Protein AF-A0ABD6F2L7-F1 (afdb_monomer)

Nearest PDB structures (foldseek):
  8kh4-assembly1_A  TM=8.350E-01  e=2.324E-05  Homo sapiens
  8w8q-assembly1_C  TM=8.346E-01  e=2.243E-04  Escherichia coli
  7wu9-assembly1_R  TM=7.811E-01  e=3.408E-03  Homo sapiens
  7cx3-assembly1_R  TM=8.368E-01  e=7.276E-02  Homo sapiens
  7cx2-assembly1_R  TM=7.911E-01  e=8.625E-02  Homo sapiens

Structure (mmCIF, N/CA/C/O backbone):
data_AF-A0ABD6F2L7-F1
#
_entry.id   AF-A0ABD6F2L7-F1
#
loop_
_atom_site.group_PDB
_atom_site.id
_atom_site.type_symbol
_atom_site.label_atom_id
_atom_site.label_alt_id
_atom_site.label_comp_id
_atom_site.label_asym_id
_atom_site.label_entity_id
_atom_site.label_seq_id
_atom_site.pdbx_PDB_ins_code
_atom_site.Cartn_x
_atom_site.Cartn_y
_atom_site.Cartn_z
_atom_site.occupancy
_atom_site.B_iso_or_equiv
_atom_site.auth_seq_id
_atom_site.auth_comp_id
_atom_site.auth_asym_id
_atom_site.auth_atom_id
_atom_site.pdbx_PDB_model_num
ATOM 1 N N . MET A 1 1 ? 14.019 -3.294 -0.621 1.00 70.56 1 MET A N 1
ATOM 2 C CA . MET A 1 1 ? 14.289 -1.865 -0.352 1.00 70.56 1 MET A CA 1
ATOM 3 C C . MET A 1 1 ? 15.744 -1.620 0.020 1.00 70.56 1 MET A C 1
ATOM 5 O O . MET A 1 1 ? 16.487 -1.218 -0.856 1.00 70.56 1 MET A O 1
ATOM 9 N N . THR A 1 2 ? 16.200 -1.952 1.231 1.00 73.81 2 THR A N 1
ATOM 10 C CA . THR A 1 2 ? 17.568 -1.638 1.710 1.00 73.81 2 THR A CA 1
ATOM 11 C C . THR A 1 2 ? 18.699 -2.168 0.824 1.00 73.81 2 THR A C 1
ATOM 13 O O . THR A 1 2 ? 19.627 -1.428 0.522 1.00 73.81 2 THR A O 1
ATOM 16 N N . ILE A 1 3 ? 18.601 -3.413 0.351 1.00 77.44 3 ILE A N 1
ATOM 17 C CA . ILE A 1 3 ? 19.606 -4.026 -0.538 1.00 77.44 3 ILE A CA 1
ATOM 18 C C . ILE A 1 3 ? 19.688 -3.291 -1.885 1.00 77.44 3 ILE A C 1
ATOM 20 O O . ILE A 1 3 ? 20.777 -3.073 -2.399 1.00 77.44 3 ILE A O 1
ATOM 24 N N . ILE A 1 4 ? 18.551 -2.860 -2.435 1.00 73.06 4 ILE A N 1
ATOM 25 C CA . ILE A 1 4 ? 18.481 -2.137 -3.717 1.00 73.06 4 ILE A CA 1
ATOM 26 C C . ILE A 1 4 ? 18.985 -0.704 -3.531 1.00 73.06 4 ILE A C 1
ATOM 28 O O . ILE A 1 4 ? 19.741 -0.195 -4.352 1.00 73.06 4 ILE A O 1
ATOM 32 N N . SER A 1 5 ? 18.637 -0.069 -2.411 1.00 72.56 5 SER A N 1
ATOM 33 C CA . SER A 1 5 ? 19.138 1.259 -2.071 1.00 72.56 5 SER A CA 1
ATOM 34 C C . SER A 1 5 ? 20.659 1.262 -1.893 1.00 72.56 5 SER A C 1
ATOM 36 O O . SER A 1 5 ? 21.326 2.128 -2.443 1.00 72.56 5 SER A O 1
ATOM 38 N N . LEU A 1 6 ? 21.222 0.273 -1.191 1.00 74.88 6 LEU A N 1
ATOM 39 C CA . LEU A 1 6 ? 22.669 0.155 -0.966 1.00 74.88 6 LEU A CA 1
ATOM 40 C C . LEU A 1 6 ? 23.439 -0.356 -2.190 1.00 74.88 6 LEU A C 1
ATOM 42 O O . LEU A 1 6 ? 24.591 0.017 -2.376 1.00 74.88 6 LEU A O 1
ATOM 46 N N . GLY A 1 7 ? 22.828 -1.218 -3.004 1.00 69.19 7 GLY A N 1
ATOM 47 C CA . GLY A 1 7 ? 23.472 -1.839 -4.162 1.00 69.19 7 GLY A CA 1
ATOM 48 C C . GLY A 1 7 ? 23.312 -1.063 -5.469 1.00 69.19 7 GLY A C 1
ATOM 49 O O . GLY A 1 7 ? 24.118 -1.248 -6.377 1.00 69.19 7 GLY A O 1
ATOM 50 N N . HIS A 1 8 ? 22.295 -0.203 -5.579 1.00 70.75 8 HIS A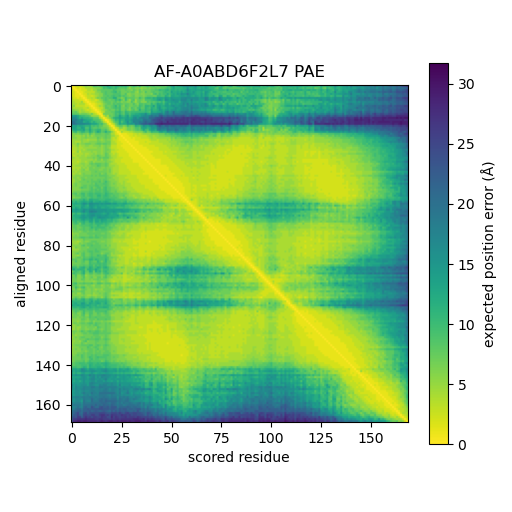 N 1
ATOM 51 C CA . HIS A 1 8 ? 22.002 0.525 -6.810 1.00 70.75 8 HIS A CA 1
ATOM 52 C C . HIS A 1 8 ? 21.916 2.038 -6.615 1.00 70.75 8 HIS A C 1
ATOM 54 O O . HIS A 1 8 ? 22.699 2.741 -7.243 1.00 70.75 8 HIS A O 1
ATOM 60 N N . LEU A 1 9 ? 21.060 2.550 -5.719 1.00 71.75 9 LEU A N 1
ATOM 61 C CA . LEU A 1 9 ? 20.928 4.007 -5.540 1.00 71.75 9 LEU A CA 1
ATOM 62 C C . LEU A 1 9 ? 22.210 4.640 -4.981 1.00 71.75 9 LEU A C 1
ATOM 64 O O . LEU A 1 9 ? 22.719 5.590 -5.559 1.00 71.75 9 LEU A O 1
ATOM 68 N N . VAL A 1 10 ? 22.763 4.116 -3.884 1.00 73.44 10 VAL A N 1
ATOM 69 C CA . VAL A 1 10 ? 23.949 4.706 -3.240 1.00 73.44 10 VAL A CA 1
ATOM 70 C C . VAL A 1 10 ? 25.164 4.706 -4.185 1.00 73.44 10 VAL A C 1
ATOM 72 O O . VAL A 1 10 ? 25.763 5.768 -4.364 1.00 73.44 10 VAL A O 1
ATOM 75 N N . PRO A 1 11 ? 25.502 3.601 -4.880 1.00 72.12 11 PRO A N 1
ATOM 76 C CA . PRO A 1 11 ? 26.584 3.605 -5.862 1.00 72.12 11 PRO A CA 1
ATOM 77 C C . PRO A 1 11 ? 26.294 4.492 -7.078 1.00 72.12 11 PRO A C 1
ATOM 79 O O . PRO A 1 11 ? 27.208 5.157 -7.559 1.00 72.12 11 PRO A O 1
ATOM 82 N N . ALA A 1 12 ? 25.038 4.559 -7.538 1.00 68.12 12 ALA A N 1
ATOM 83 C CA . ALA A 1 12 ? 24.620 5.463 -8.611 1.00 68.12 12 ALA A CA 1
ATOM 84 C C . ALA A 1 12 ? 24.838 6.937 -8.248 1.00 68.12 12 ALA A C 1
ATOM 86 O O . ALA A 1 12 ? 25.295 7.714 -9.080 1.00 68.12 12 ALA A O 1
ATOM 87 N N . THR A 1 13 ? 24.556 7.307 -6.996 1.00 70.50 13 THR A N 1
ATOM 88 C CA . THR A 1 13 ? 24.781 8.668 -6.487 1.00 70.50 13 THR A CA 1
ATOM 89 C C . THR A 1 13 ? 26.248 8.963 -6.171 1.00 70.50 13 THR A C 1
ATOM 91 O O . THR A 1 13 ? 26.678 10.105 -6.271 1.00 70.50 13 THR A O 1
ATOM 94 N N . ALA A 1 14 ? 27.047 7.959 -5.804 1.00 69.62 14 ALA A N 1
ATOM 95 C CA . ALA A 1 14 ? 28.460 8.152 -5.478 1.00 69.62 14 ALA A CA 1
ATOM 96 C C . ALA A 1 14 ? 29.362 8.177 -6.726 1.00 69.62 14 ALA A C 1
ATOM 98 O O . ALA A 1 14 ? 30.371 8.880 -6.744 1.00 69.62 14 ALA A O 1
ATOM 99 N N . PHE A 1 15 ? 28.999 7.444 -7.784 1.00 69.00 15 PHE A N 1
ATOM 100 C CA . PHE A 1 15 ? 29.836 7.227 -8.968 1.00 69.00 15 PHE A CA 1
ATOM 101 C C . PHE A 1 15 ? 29.090 7.539 -10.278 1.00 69.00 15 PHE A C 1
ATOM 103 O O . PHE A 1 15 ? 28.949 6.678 -11.150 1.00 69.00 15 PHE A O 1
ATOM 110 N N . HIS A 1 16 ? 28.661 8.799 -10.427 1.00 65.94 16 HIS A N 1
ATOM 111 C CA . HIS A 1 16 ? 27.914 9.327 -11.582 1.00 65.94 16 HIS A CA 1
ATOM 112 C C . HIS A 1 16 ? 28.485 8.905 -12.949 1.00 65.94 16 HIS A C 1
ATOM 114 O O . HIS A 1 16 ? 27.739 8.495 -13.830 1.00 65.94 16 HIS A O 1
ATOM 120 N N . GLY A 1 17 ? 29.811 8.968 -13.125 1.00 58.97 17 GLY A N 1
ATOM 121 C CA . GLY A 1 17 ? 30.465 8.729 -14.419 1.00 58.97 17 GLY A CA 1
ATOM 122 C C . GLY A 1 17 ? 30.720 7.263 -14.789 1.00 58.97 17 GLY A C 1
ATOM 123 O O . GLY A 1 17 ? 31.071 6.994 -15.932 1.00 58.97 17 GLY A O 1
ATOM 124 N N . ALA A 1 18 ? 30.571 6.313 -13.857 1.00 55.50 18 ALA A N 1
ATOM 125 C CA . ALA A 1 18 ? 30.912 4.902 -14.089 1.00 55.50 18 ALA A CA 1
ATOM 126 C C . ALA A 1 18 ? 29.695 3.958 -14.097 1.00 55.50 18 ALA A C 1
ATOM 128 O O . ALA A 1 18 ? 29.822 2.802 -14.503 1.00 55.50 18 ALA A O 1
ATOM 129 N N . PHE A 1 19 ? 28.518 4.420 -13.644 1.00 53.38 19 PHE A N 1
ATOM 130 C CA . PHE A 1 19 ? 27.411 3.520 -13.306 1.00 53.38 19 PHE A CA 1
ATOM 131 C C . PHE A 1 19 ? 26.042 3.800 -13.935 1.00 53.38 19 PHE A C 1
ATOM 133 O O . PHE A 1 19 ? 25.170 2.960 -13.728 1.00 53.38 19 PHE A O 1
ATOM 140 N N . LEU A 1 20 ? 25.802 4.833 -14.747 1.00 59.00 20 LEU A N 1
ATOM 141 C CA . LEU A 1 20 ? 24.505 4.945 -15.439 1.00 59.00 20 LEU A CA 1
ATOM 142 C C . LEU A 1 20 ? 24.589 5.648 -16.797 1.00 59.00 20 LEU A C 1
ATOM 144 O O . LEU A 1 20 ? 24.587 6.869 -16.883 1.00 59.00 20 LEU A O 1
ATOM 148 N N . GLU A 1 21 ? 24.531 4.863 -17.873 1.00 64.75 21 GLU A N 1
ATOM 149 C CA . GLU A 1 21 ? 23.782 5.313 -19.047 1.00 64.75 21 GLU A CA 1
ATOM 150 C C . GLU A 1 21 ? 22.302 5.368 -18.654 1.00 64.75 21 GLU A C 1
ATOM 152 O O . GLU A 1 21 ? 21.772 4.405 -18.091 1.00 64.75 21 GLU A O 1
ATOM 157 N N . PHE A 1 22 ? 21.649 6.496 -18.938 1.00 66.88 22 PHE A N 1
ATOM 158 C CA . PHE A 1 22 ? 20.270 6.774 -18.530 1.00 66.88 22 PHE A CA 1
ATOM 159 C C . PHE A 1 22 ? 19.312 5.632 -18.917 1.00 66.88 22 PHE A C 1
ATOM 161 O O . PHE A 1 22 ? 18.587 5.127 -18.068 1.00 66.88 22 PHE A O 1
ATOM 168 N N . HIS A 1 23 ? 19.427 5.122 -20.148 1.00 67.81 23 HIS A N 1
ATOM 169 C CA . HIS A 1 23 ? 18.637 4.016 -20.714 1.00 67.81 23 HIS A CA 1
ATOM 170 C C . HIS A 1 23 ? 19.204 2.602 -20.474 1.00 67.81 23 HIS A C 1
ATOM 172 O O . HIS A 1 23 ? 18.880 1.654 -21.193 1.00 67.81 23 HIS A O 1
ATOM 178 N N . SER A 1 24 ? 20.072 2.408 -19.482 1.00 79.31 24 SER A N 1
ATOM 179 C CA . SER A 1 24 ? 20.623 1.077 -19.221 1.00 79.31 24 SER A CA 1
ATOM 180 C C . SER A 1 24 ? 19.546 0.096 -18.735 1.00 79.31 24 SER A C 1
ATOM 182 O O . SER A 1 24 ? 18.794 0.390 -17.804 1.00 79.31 24 SER A O 1
ATOM 184 N N . ILE A 1 25 ? 19.552 -1.132 -19.271 1.00 78.44 25 ILE A N 1
ATOM 185 C CA . ILE A 1 25 ? 18.694 -2.251 -18.826 1.00 78.44 25 ILE A CA 1
ATOM 186 C C . ILE A 1 25 ? 18.822 -2.491 -17.312 1.00 78.44 25 ILE A C 1
ATOM 188 O O . ILE A 1 25 ? 17.854 -2.861 -16.649 1.00 78.44 25 ILE A O 1
ATOM 192 N N . ARG A 1 26 ? 20.006 -2.235 -16.735 1.00 79.00 26 ARG A N 1
ATOM 193 C CA . ARG A 1 26 ? 20.227 -2.332 -15.287 1.00 79.00 26 ARG A CA 1
ATOM 194 C C . ARG A 1 26 ? 19.391 -1.315 -14.507 1.00 79.00 26 ARG A C 1
ATOM 196 O O . ARG A 1 26 ? 18.849 -1.691 -13.473 1.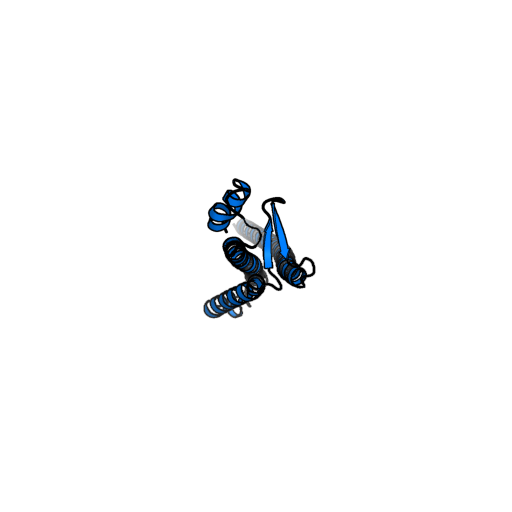00 79.00 26 ARG A O 1
ATOM 203 N N . ASN A 1 27 ? 19.308 -0.069 -14.983 1.00 80.56 27 ASN A N 1
ATOM 204 C CA . ASN A 1 27 ? 18.517 0.991 -14.348 1.00 80.56 27 ASN A CA 1
ATOM 205 C C . ASN A 1 27 ? 17.038 0.591 -14.344 1.00 80.56 27 ASN A C 1
ATOM 207 O O . ASN A 1 27 ? 16.424 0.509 -13.286 1.00 80.56 27 ASN A O 1
ATOM 211 N N . ILE A 1 28 ? 16.533 0.192 -15.516 1.00 82.81 28 ILE A N 1
ATOM 212 C CA . ILE A 1 28 ? 15.148 -0.256 -15.725 1.00 82.81 28 ILE A CA 1
ATOM 213 C C . ILE A 1 28 ? 14.796 -1.446 -14.822 1.00 82.81 28 ILE A C 1
ATOM 215 O O . ILE A 1 28 ? 13.751 -1.461 -14.177 1.00 82.81 28 ILE A O 1
ATOM 219 N N . PHE A 1 29 ? 15.662 -2.457 -14.734 1.00 85.00 29 PHE A N 1
ATOM 220 C CA . PHE A 1 29 ? 15.373 -3.626 -13.905 1.00 85.00 29 PHE A CA 1
ATOM 221 C C . PHE A 1 29 ? 15.434 -3.307 -12.406 1.00 85.00 29 PHE A C 1
ATOM 223 O O . PHE A 1 29 ? 14.574 -3.738 -11.640 1.00 85.00 29 PHE A O 1
ATOM 230 N N . MET A 1 30 ? 16.439 -2.549 -11.964 1.00 83.56 30 MET A N 1
ATOM 231 C CA . MET A 1 30 ? 16.596 -2.222 -10.545 1.00 83.56 30 MET A CA 1
ATOM 232 C C . MET A 1 30 ? 15.482 -1.308 -10.034 1.00 83.56 30 MET A C 1
ATOM 234 O O . MET A 1 30 ? 14.994 -1.526 -8.923 1.00 83.56 30 MET A O 1
ATOM 238 N N . ILE A 1 31 ? 15.059 -0.325 -10.835 1.00 85.81 31 ILE A N 1
ATOM 239 C CA . ILE A 1 31 ? 13.942 0.554 -10.481 1.00 85.81 31 ILE A CA 1
ATOM 240 C C . ILE A 1 31 ? 12.604 -0.190 -10.533 1.00 85.81 31 ILE A C 1
ATOM 242 O O . ILE A 1 31 ? 11.811 -0.042 -9.614 1.00 85.81 31 ILE A O 1
ATOM 246 N N . PHE A 1 32 ? 12.401 -1.112 -11.480 1.00 87.44 32 PHE A N 1
ATOM 247 C CA . PHE A 1 32 ? 11.230 -1.996 -11.482 1.00 87.44 32 PHE A CA 1
ATOM 248 C C . PHE A 1 32 ? 11.125 -2.824 -10.192 1.00 87.44 32 PHE A C 1
ATOM 250 O O . PHE A 1 32 ? 10.068 -2.891 -9.563 1.00 87.44 32 PHE A O 1
ATOM 257 N N . VAL A 1 33 ? 12.228 -3.443 -9.752 1.00 87.88 33 VAL A N 1
ATOM 258 C CA . VAL A 1 33 ? 12.233 -4.209 -8.495 1.00 87.88 33 VAL A CA 1
ATOM 259 C C . VAL A 1 33 ? 11.995 -3.277 -7.302 1.00 87.88 33 VAL A C 1
ATOM 261 O O . VAL A 1 33 ? 11.312 -3.663 -6.350 1.00 87.88 33 VAL A O 1
ATOM 264 N N . TYR A 1 34 ? 12.528 -2.053 -7.338 1.00 87.31 34 TYR A N 1
ATOM 265 C CA . TYR A 1 34 ? 12.229 -1.042 -6.330 1.00 87.31 34 TYR A CA 1
ATOM 266 C C . TYR A 1 34 ? 10.720 -0.733 -6.288 1.00 87.31 34 TYR A C 1
ATOM 268 O O . TYR A 1 34 ? 10.095 -0.900 -5.241 1.00 87.31 34 TYR A O 1
ATOM 276 N N . ASP A 1 35 ? 10.107 -0.399 -7.418 1.00 88.00 35 ASP A N 1
ATOM 277 C CA . ASP A 1 35 ? 8.679 -0.083 -7.517 1.00 88.00 35 ASP A CA 1
ATOM 278 C C . ASP A 1 35 ? 7.792 -1.243 -7.060 1.00 88.00 35 ASP A C 1
ATOM 280 O O . ASP A 1 35 ? 6.839 -1.044 -6.305 1.00 88.00 35 ASP A O 1
ATOM 284 N N . LEU A 1 36 ? 8.134 -2.479 -7.435 1.00 90.44 36 LEU A N 1
ATOM 285 C CA . LEU A 1 36 ? 7.419 -3.677 -6.996 1.00 90.44 36 LEU A CA 1
ATOM 286 C C . LEU A 1 36 ? 7.339 -3.756 -5.466 1.00 90.44 36 LEU A C 1
ATOM 288 O O . LEU A 1 36 ? 6.269 -3.968 -4.886 1.00 90.44 36 LEU A O 1
ATOM 292 N N . PHE A 1 37 ? 8.473 -3.577 -4.792 1.00 90.75 37 PHE A N 1
ATOM 293 C CA . PHE A 1 37 ? 8.521 -3.579 -3.333 1.00 90.75 37 PHE A CA 1
ATOM 294 C C . PHE A 1 37 ? 7.857 -2.333 -2.727 1.00 90.75 37 PHE A C 1
ATOM 296 O O . PHE A 1 37 ? 7.301 -2.427 -1.634 1.00 90.75 37 PHE A O 1
ATOM 303 N N . TRP A 1 38 ? 7.898 -1.186 -3.409 1.00 89.88 38 TRP A N 1
ATOM 304 C CA . TRP A 1 38 ? 7.258 0.045 -2.951 1.00 89.88 38 TRP A CA 1
ATOM 305 C C . TRP A 1 38 ? 5.733 -0.088 -2.948 1.00 89.88 38 TRP A C 1
ATOM 307 O O . TRP A 1 38 ? 5.106 0.033 -1.893 1.00 89.88 38 TRP A O 1
ATOM 317 N N . TYR A 1 39 ? 5.130 -0.435 -4.088 1.00 90.94 39 TYR A N 1
ATOM 318 C CA . TYR A 1 39 ? 3.677 -0.585 -4.197 1.00 90.94 39 TYR A CA 1
ATOM 319 C C . TYR A 1 39 ? 3.142 -1.684 -3.288 1.00 90.94 39 TYR A C 1
ATOM 321 O O . TYR A 1 39 ? 2.133 -1.487 -2.610 1.00 90.94 39 TYR A O 1
ATOM 329 N N . THR A 1 40 ? 3.824 -2.832 -3.219 1.00 91.62 40 THR A N 1
ATOM 330 C CA . THR A 1 40 ? 3.411 -3.908 -2.305 1.00 91.62 40 THR A CA 1
ATOM 331 C C . THR A 1 40 ? 3.473 -3.466 -0.842 1.00 91.62 40 THR A C 1
ATOM 333 O O . THR A 1 40 ? 2.549 -3.771 -0.087 1.00 91.62 40 THR A O 1
ATOM 336 N N . ALA A 1 41 ? 4.486 -2.691 -0.440 1.00 91.88 41 ALA A N 1
ATOM 337 C CA . ALA A 1 41 ? 4.586 -2.155 0.916 1.00 91.88 41 ALA A CA 1
ATOM 338 C C . ALA A 1 41 ? 3.471 -1.144 1.232 1.00 91.88 41 ALA A C 1
ATOM 340 O O . ALA A 1 41 ? 2.825 -1.253 2.275 1.00 91.88 41 ALA A O 1
ATOM 341 N N . VAL A 1 42 ? 3.201 -0.194 0.332 1.00 92.38 42 VAL A N 1
ATOM 342 C CA . VAL A 1 42 ? 2.143 0.819 0.503 1.00 92.38 42 VAL A CA 1
ATOM 343 C C . VAL A 1 42 ? 0.771 0.157 0.670 1.00 92.38 42 VAL A C 1
ATOM 345 O O . VAL A 1 42 ? 0.024 0.462 1.603 1.00 92.38 42 VAL A O 1
ATOM 348 N N . LEU A 1 43 ? 0.473 -0.822 -0.180 1.00 92.00 43 LEU A N 1
ATOM 349 C CA . LEU A 1 43 ? -0.760 -1.597 -0.120 1.00 92.00 43 LEU A CA 1
ATOM 350 C C . LEU A 1 43 ? -0.866 -2.439 1.167 1.00 92.00 43 LEU A C 1
ATOM 352 O O . LEU A 1 43 ? -1.937 -2.522 1.777 1.00 92.00 43 LEU A O 1
ATOM 356 N N . GLN A 1 44 ? 0.242 -3.027 1.629 1.00 93.31 44 GLN A N 1
ATOM 357 C CA . GLN A 1 44 ? 0.291 -3.754 2.902 1.00 93.31 44 GLN A CA 1
ATOM 358 C C . GLN A 1 44 ? 0.054 -2.851 4.114 1.00 93.31 44 GLN A C 1
ATOM 360 O O . GLN A 1 44 ? -0.629 -3.272 5.051 1.00 93.31 44 GLN A O 1
ATOM 365 N N . LEU A 1 45 ? 0.572 -1.619 4.110 1.00 93.31 45 LEU A N 1
ATOM 366 C CA . LEU A 1 45 ? 0.305 -0.642 5.170 1.00 93.31 45 LEU A CA 1
ATOM 367 C C . LEU A 1 45 ? -1.189 -0.307 5.246 1.00 93.31 45 LEU A C 1
ATOM 369 O O . LEU A 1 45 ? -1.767 -0.319 6.337 1.00 93.31 45 LEU A O 1
ATOM 373 N N . GLY A 1 46 ? -1.832 -0.106 4.092 1.00 92.38 46 GLY A N 1
ATOM 374 C CA . GLY A 1 46 ? -3.282 0.065 4.003 1.00 92.38 46 GLY A CA 1
ATOM 375 C C . GLY A 1 46 ? -4.046 -1.133 4.577 1.00 92.38 46 GLY A C 1
ATOM 376 O O . GLY A 1 46 ? -4.923 -0.962 5.428 1.00 92.38 46 GLY A O 1
ATOM 377 N N . LEU A 1 47 ? -3.668 -2.360 4.195 1.00 92.69 47 LEU A N 1
ATOM 378 C CA . LEU A 1 47 ? -4.280 -3.575 4.741 1.00 92.69 47 LEU A CA 1
ATOM 379 C C . LEU A 1 47 ? -4.085 -3.682 6.260 1.00 92.69 47 LEU A C 1
ATOM 381 O O . LEU A 1 47 ? -5.024 -4.032 6.974 1.00 92.69 47 LEU A O 1
ATOM 385 N N . MET A 1 48 ? -2.886 -3.389 6.768 1.00 93.69 48 MET A N 1
ATOM 386 C CA . MET A 1 48 ? -2.590 -3.444 8.199 1.00 93.69 48 MET A CA 1
ATOM 387 C C . MET A 1 48 ? -3.483 -2.473 8.981 1.00 93.69 48 MET A C 1
ATOM 389 O O . MET A 1 48 ? -4.012 -2.839 10.036 1.00 93.69 48 MET A O 1
ATOM 393 N N . ALA A 1 49 ? -3.693 -1.269 8.448 1.00 93.81 49 ALA A N 1
ATOM 394 C CA . ALA A 1 49 ? -4.575 -0.275 9.043 1.00 93.81 49 ALA A CA 1
ATOM 395 C C . ALA A 1 49 ? -6.043 -0.745 9.044 1.00 93.81 49 ALA A C 1
ATOM 397 O O . ALA A 1 49 ? -6.707 -0.692 10.082 1.00 93.81 49 ALA A O 1
ATOM 398 N N . CYS A 1 50 ? -6.525 -1.321 7.937 1.00 91.50 50 CYS A N 1
ATOM 399 C CA . CYS A 1 50 ? -7.856 -1.935 7.852 1.00 91.50 50 CYS A CA 1
ATOM 400 C C . CYS A 1 50 ? -8.030 -3.104 8.831 1.00 91.50 50 CYS A C 1
ATOM 402 O O . CYS A 1 50 ? -9.041 -3.193 9.528 1.00 91.50 50 CYS A O 1
ATOM 404 N N . ASN A 1 51 ? -7.035 -3.983 8.932 1.00 93.25 51 ASN A N 1
ATOM 405 C CA . ASN A 1 51 ? -7.046 -5.107 9.862 1.00 93.25 51 ASN A CA 1
ATOM 406 C C . ASN A 1 51 ? -7.187 -4.618 11.313 1.00 93.25 51 ASN A C 1
ATOM 408 O O . ASN A 1 51 ? -8.029 -5.106 12.072 1.00 93.25 51 ASN A O 1
ATOM 412 N N . ARG A 1 52 ? -6.415 -3.587 11.688 1.00 92.94 52 ARG A N 1
ATOM 413 C CA . ARG A 1 52 ? -6.520 -2.951 13.008 1.00 92.94 52 ARG A CA 1
ATOM 414 C C . ARG A 1 52 ? -7.883 -2.298 13.221 1.00 92.94 52 ARG A C 1
ATOM 416 O O . ARG A 1 52 ? -8.476 -2.511 14.279 1.00 92.94 52 ARG A O 1
ATOM 423 N N . LEU A 1 53 ? -8.409 -1.592 12.224 1.00 94.12 53 LEU A N 1
ATOM 424 C CA . LEU A 1 53 ? -9.724 -0.956 12.284 1.00 94.12 53 LEU A CA 1
ATOM 425 C C . LEU A 1 53 ? -10.828 -1.973 12.582 1.00 94.12 53 LEU A C 1
ATOM 427 O O . LEU A 1 53 ? -11.561 -1.811 13.557 1.00 94.12 53 LEU A O 1
ATOM 431 N N . VAL A 1 54 ? -10.916 -3.044 11.791 1.00 92.38 54 VAL A N 1
ATOM 432 C CA . VAL A 1 54 ? -11.948 -4.077 11.967 1.00 92.38 54 VAL A CA 1
ATOM 433 C C . VAL A 1 54 ? -11.785 -4.774 13.318 1.00 92.38 54 VAL A C 1
ATOM 435 O O . VAL A 1 54 ? -12.778 -4.985 14.009 1.00 92.38 54 VAL A O 1
ATOM 438 N N . SER A 1 55 ? -10.548 -5.067 13.740 1.00 91.69 55 SER A N 1
ATOM 439 C CA . SER A 1 55 ? -10.296 -5.743 15.020 1.00 91.69 55 SER A CA 1
ATOM 440 C C . SER A 1 55 ? -10.739 -4.931 16.245 1.00 91.69 55 SER A C 1
ATOM 442 O O . SER A 1 55 ? -11.253 -5.505 17.202 1.00 91.69 55 SER A O 1
ATOM 444 N N . ILE A 1 56 ? -10.561 -3.604 16.218 1.00 91.44 56 ILE A N 1
ATOM 445 C CA . ILE A 1 56 ? -10.850 -2.722 17.358 1.00 91.44 56 ILE A CA 1
ATOM 446 C C . ILE A 1 56 ? -12.308 -2.259 17.342 1.00 91.44 56 ILE A C 1
ATOM 448 O O . ILE A 1 56 ? -12.957 -2.224 18.385 1.00 91.44 56 ILE A O 1
ATOM 452 N N . VAL A 1 57 ? -12.828 -1.886 16.171 1.00 91.19 57 VAL A N 1
ATOM 453 C CA . VAL A 1 57 ? -14.163 -1.283 16.048 1.00 91.19 57 VAL A CA 1
ATOM 454 C C . VAL A 1 57 ? -15.255 -2.348 15.937 1.00 91.19 57 VAL A C 1
ATOM 456 O O . VAL A 1 57 ? -16.330 -2.176 16.507 1.00 91.19 57 VAL A O 1
ATOM 459 N N . TYR A 1 58 ? -14.982 -3.463 15.250 1.00 89.00 58 TYR A N 1
ATOM 460 C CA . TYR A 1 58 ? -15.968 -4.508 14.950 1.00 89.00 58 TYR A CA 1
ATOM 461 C C . TYR A 1 58 ? -15.452 -5.918 15.296 1.00 89.00 58 TYR A C 1
ATOM 463 O O . TYR A 1 58 ? -15.388 -6.794 14.425 1.00 89.00 58 TYR A O 1
ATOM 471 N N . PRO A 1 59 ? -15.141 -6.200 16.577 1.00 86.56 59 PRO A N 1
ATOM 472 C CA . PRO A 1 59 ? -14.549 -7.476 16.993 1.00 86.56 59 PRO A CA 1
ATOM 473 C C . PRO A 1 59 ? -15.421 -8.699 16.657 1.00 86.56 59 PRO A C 1
ATOM 475 O O . PRO A 1 59 ? -14.898 -9.787 16.426 1.00 86.56 59 PRO A O 1
ATOM 478 N N . MET A 1 60 ? -16.747 -8.528 16.576 1.00 84.81 60 MET A N 1
ATOM 479 C CA . MET A 1 60 ? -17.684 -9.605 16.223 1.00 84.81 60 MET A CA 1
ATOM 480 C C . MET A 1 60 ? -17.590 -10.015 14.745 1.00 84.81 60 MET A C 1
ATOM 482 O O . MET A 1 60 ? -17.734 -11.192 14.430 1.00 84.81 60 MET A O 1
ATOM 486 N N . GLN A 1 61 ? -17.308 -9.066 13.845 1.00 84.50 61 GLN A N 1
ATOM 487 C CA . GLN A 1 61 ? -17.194 -9.310 12.398 1.00 84.50 61 GLN A CA 1
ATOM 488 C C . GLN A 1 61 ? -15.768 -9.687 11.977 1.00 84.50 61 GLN A C 1
ATOM 490 O O . GLN A 1 61 ? -15.562 -10.287 10.922 1.00 84.50 61 GLN A O 1
ATOM 495 N N . TYR A 1 62 ? -14.775 -9.394 12.822 1.00 86.56 62 TYR A N 1
ATOM 496 C CA . TYR A 1 62 ? -13.371 -9.706 12.562 1.00 86.56 62 TYR A CA 1
ATOM 497 C C . TYR A 1 62 ? -13.141 -11.189 12.243 1.00 86.56 62 TYR A C 1
ATOM 499 O O . TYR A 1 62 ? -12.427 -11.513 11.299 1.00 86.56 62 TYR A O 1
ATOM 507 N N . LYS A 1 63 ? -13.797 -12.094 12.982 1.00 83.38 63 LYS A N 1
ATOM 508 C CA . LYS A 1 63 ? -13.660 -13.546 12.783 1.00 83.38 63 LYS A CA 1
ATOM 509 C C . LYS A 1 63 ? -14.202 -14.035 11.438 1.00 83.38 63 LYS A C 1
ATOM 511 O O . LYS A 1 63 ? -13.787 -15.097 10.993 1.00 83.38 63 LYS A O 1
ATOM 516 N N . VAL A 1 64 ? -15.119 -13.295 10.815 1.00 81.31 64 VAL A N 1
ATOM 517 C CA . VAL A 1 64 ? -15.702 -13.640 9.510 1.00 81.31 64 VAL A CA 1
ATOM 518 C C . VAL A 1 64 ? -14.843 -13.073 8.378 1.00 81.31 64 VAL A C 1
ATOM 520 O O . VAL A 1 64 ? -14.550 -13.776 7.413 1.00 81.31 64 VAL A O 1
ATOM 523 N N . LEU A 1 65 ? -14.384 -11.825 8.519 1.00 79.44 65 LEU A N 1
ATOM 524 C CA . LEU A 1 65 ? -13.573 -11.143 7.506 1.00 79.44 65 LEU A CA 1
ATOM 525 C C . LEU A 1 65 ? -12.120 -11.648 7.461 1.00 79.44 65 LEU A C 1
ATOM 527 O O . LEU A 1 65 ? -11.635 -12.020 6.394 1.00 79.44 65 LEU A O 1
ATOM 531 N N . PHE A 1 66 ? -11.441 -11.719 8.608 1.00 85.81 66 PHE A N 1
ATOM 532 C CA . PHE A 1 66 ? -10.013 -12.049 8.723 1.00 85.81 66 PHE A CA 1
ATOM 533 C C . PHE A 1 66 ? -9.788 -13.455 9.303 1.00 85.81 66 PHE A C 1
ATOM 535 O O . PHE A 1 66 ? -9.138 -13.643 10.333 1.00 85.81 66 PHE A O 1
ATOM 542 N N . THR A 1 67 ? -10.321 -14.477 8.630 1.00 88.56 67 THR A N 1
ATOM 543 C CA . THR A 1 67 ? -9.916 -15.873 8.885 1.00 88.56 67 THR A CA 1
ATOM 544 C C . THR A 1 67 ? -8.517 -16.133 8.313 1.00 88.56 67 THR A C 1
ATOM 546 O O . THR A 1 67 ? -8.135 -15.478 7.346 1.00 88.56 67 THR A O 1
ATOM 549 N N . PRO A 1 68 ? -7.737 -17.105 8.829 1.00 86.69 68 PRO A N 1
ATOM 550 C CA . PRO A 1 68 ? -6.388 -17.373 8.319 1.00 86.69 68 PRO A CA 1
ATOM 551 C C . PRO A 1 68 ? -6.367 -17.623 6.804 1.00 86.69 68 PRO A C 1
ATOM 553 O O . PRO A 1 68 ? -5.525 -17.063 6.108 1.00 86.69 68 PRO A O 1
ATOM 556 N N . ARG A 1 69 ? -7.335 -18.382 6.269 1.00 89.38 69 ARG A N 1
ATOM 557 C CA . ARG A 1 69 ? -7.450 -18.637 4.823 1.00 89.38 69 ARG A CA 1
ATOM 558 C C . ARG A 1 69 ? -7.747 -17.363 4.027 1.00 89.38 69 ARG A C 1
ATOM 560 O O . ARG A 1 69 ? -7.074 -17.111 3.032 1.00 89.38 69 ARG A O 1
ATOM 567 N N . ASN A 1 70 ? -8.697 -16.545 4.484 1.00 89.06 70 ASN A N 1
ATOM 568 C CA . ASN A 1 70 ? -9.042 -15.294 3.806 1.00 89.06 70 ASN A CA 1
ATOM 569 C C . ASN A 1 70 ? -7.885 -14.294 3.863 1.00 89.06 70 ASN A C 1
ATOM 571 O O . ASN A 1 70 ? -7.616 -13.629 2.873 1.00 89.06 70 ASN A O 1
ATOM 575 N N . THR A 1 71 ? -7.159 -14.224 4.979 1.00 89.69 71 THR A N 1
ATOM 576 C CA . THR A 1 71 ? -5.991 -13.349 5.124 1.00 89.69 71 THR A CA 1
ATOM 577 C C . THR A 1 71 ? -4.886 -13.727 4.142 1.00 89.69 71 THR A C 1
ATOM 579 O O . THR A 1 71 ? -4.359 -12.844 3.471 1.00 89.69 71 THR A O 1
ATOM 582 N N . TYR A 1 72 ? -4.570 -15.020 3.986 1.00 91.88 72 TYR A N 1
ATOM 583 C CA . TYR A 1 72 ? -3.618 -15.460 2.957 1.00 91.88 72 TYR A CA 1
ATOM 584 C C . TYR A 1 72 ? -4.086 -15.091 1.547 1.00 91.88 72 TYR A C 1
ATOM 586 O O . TYR A 1 72 ? -3.286 -14.594 0.758 1.00 91.88 72 TYR A O 1
ATOM 594 N N . PHE A 1 73 ? -5.374 -15.278 1.245 1.00 93.62 73 PHE A N 1
ATOM 595 C CA . PHE A 1 73 ? -5.941 -14.900 -0.049 1.00 93.62 73 PHE A CA 1
ATOM 596 C C . PHE A 1 73 ? -5.858 -13.387 -0.301 1.00 93.62 73 PHE A C 1
ATOM 598 O O . PHE A 1 73 ? -5.405 -12.966 -1.360 1.00 93.62 73 PHE A O 1
ATOM 605 N N . ILE A 1 74 ? -6.222 -12.564 0.684 1.00 92.88 74 ILE A N 1
ATOM 606 C CA . ILE A 1 74 ? -6.143 -11.101 0.602 1.00 92.88 74 ILE A CA 1
ATOM 607 C C . ILE A 1 74 ? -4.694 -10.656 0.378 1.00 92.88 74 ILE A C 1
ATOM 609 O O . ILE A 1 74 ? -4.436 -9.850 -0.512 1.00 92.88 74 ILE A O 1
ATOM 613 N N . ILE A 1 75 ? -3.743 -11.209 1.138 1.00 93.50 75 ILE A N 1
ATOM 614 C CA . ILE A 1 75 ? -2.315 -10.912 0.975 1.00 93.50 75 ILE A CA 1
ATOM 615 C C . ILE A 1 75 ? -1.843 -11.303 -0.430 1.00 93.50 75 ILE A C 1
ATOM 617 O O . ILE A 1 75 ? -1.186 -10.502 -1.088 1.00 93.50 75 ILE A O 1
ATOM 621 N N . ALA A 1 76 ? -2.202 -12.492 -0.919 1.00 94.31 76 ALA A N 1
ATOM 622 C CA . ALA A 1 76 ? -1.845 -12.927 -2.267 1.00 94.31 76 ALA A CA 1
ATOM 623 C C . ALA A 1 76 ? -2.408 -11.980 -3.342 1.00 94.31 76 ALA A C 1
ATOM 625 O O . ALA A 1 76 ? -1.672 -11.558 -4.232 1.00 94.31 76 ALA A O 1
ATOM 626 N N . MET A 1 77 ? -3.675 -11.570 -3.215 1.00 94.00 77 MET A N 1
ATOM 627 C CA . MET A 1 77 ? -4.307 -10.600 -4.117 1.00 94.00 77 MET A CA 1
ATOM 628 C C . MET A 1 77 ? -3.596 -9.241 -4.091 1.00 94.00 77 MET A C 1
ATOM 630 O O . MET A 1 77 ? -3.411 -8.629 -5.138 1.00 94.00 77 MET A O 1
ATOM 634 N N . LEU A 1 78 ? -3.136 -8.786 -2.923 1.00 93.12 78 LEU A N 1
ATOM 635 C CA . LEU A 1 78 ? -2.353 -7.553 -2.781 1.00 93.12 78 LEU A CA 1
ATOM 636 C C . LEU A 1 78 ? -0.988 -7.636 -3.466 1.00 93.12 78 LEU A C 1
ATOM 638 O O . LEU A 1 78 ? -0.569 -6.667 -4.093 1.00 93.12 78 LEU A O 1
ATOM 642 N N . TYR A 1 79 ? -0.310 -8.782 -3.385 1.00 92.56 79 TYR A N 1
ATOM 643 C CA . TYR A 1 79 ? 0.941 -8.996 -4.116 1.00 92.56 79 TYR A CA 1
ATOM 644 C C . TYR A 1 79 ? 0.722 -8.996 -5.630 1.00 92.56 79 TYR A C 1
ATOM 646 O O . TYR A 1 79 ? 1.496 -8.369 -6.349 1.00 92.56 79 TYR A O 1
ATOM 654 N N . VAL A 1 80 ? -0.351 -9.631 -6.112 1.00 94.06 80 VAL A N 1
ATOM 655 C CA . VAL A 1 80 ? -0.731 -9.583 -7.533 1.00 94.06 80 VAL A CA 1
ATOM 656 C C . VAL A 1 80 ? -1.045 -8.150 -7.958 1.00 94.06 80 VAL A C 1
ATOM 658 O O . VAL A 1 80 ? -0.588 -7.716 -9.012 1.00 94.06 80 VAL A O 1
ATOM 661 N N . PHE A 1 81 ? -1.758 -7.387 -7.127 1.00 91.94 81 PHE A N 1
ATOM 662 C CA . PHE A 1 81 ? -2.079 -5.993 -7.422 1.00 91.94 81 PHE A CA 1
ATOM 663 C C . PHE A 1 81 ? -0.823 -5.108 -7.453 1.00 91.94 81 PHE A C 1
ATOM 665 O O . PHE A 1 81 ? -0.638 -4.348 -8.400 1.00 91.94 81 PHE A O 1
ATOM 672 N N . GLY A 1 82 ? 0.090 -5.257 -6.488 1.00 91.31 82 GLY A N 1
ATOM 673 C CA . GLY A 1 82 ? 1.370 -4.540 -6.474 1.00 91.31 82 GLY A CA 1
ATOM 674 C C . GLY A 1 82 ? 2.280 -4.899 -7.655 1.00 91.31 82 GLY A C 1
ATOM 675 O O . GLY A 1 82 ? 2.920 -4.020 -8.231 1.00 91.31 82 GLY A O 1
ATOM 676 N N . LEU A 1 83 ? 2.279 -6.166 -8.083 1.00 91.62 83 LEU A N 1
ATOM 677 C CA . LEU A 1 83 ? 2.947 -6.585 -9.316 1.00 91.62 83 LEU A CA 1
ATOM 678 C C . LEU A 1 83 ? 2.288 -5.948 -10.544 1.00 91.62 83 LEU A C 1
ATOM 680 O O . LEU A 1 83 ? 2.977 -5.404 -11.396 1.00 91.62 83 LEU A O 1
ATOM 684 N N . SER A 1 84 ? 0.957 -5.946 -10.620 1.00 90.56 84 SER A N 1
ATOM 685 C CA . SER A 1 84 ? 0.234 -5.337 -11.741 1.00 90.56 84 SER A CA 1
ATOM 686 C C . SER A 1 84 ? 0.440 -3.825 -11.843 1.00 90.56 84 SER A C 1
ATOM 688 O O . SER A 1 84 ? 0.515 -3.304 -12.950 1.00 90.56 84 SER A O 1
ATOM 690 N N . ALA A 1 85 ? 0.589 -3.138 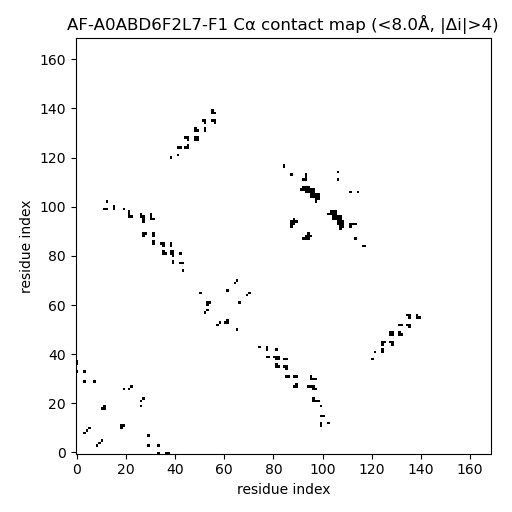-10.707 1.00 88.69 85 ALA A N 1
ATOM 691 C CA . ALA A 1 85 ? 0.868 -1.709 -10.658 1.00 88.69 85 ALA A CA 1
ATOM 692 C C . ALA A 1 85 ? 2.305 -1.382 -11.089 1.00 88.69 85 ALA A C 1
ATOM 694 O O . ALA A 1 85 ? 2.507 -0.351 -11.708 1.00 88.69 85 ALA A O 1
ATOM 695 N N . SER A 1 86 ? 3.274 -2.264 -10.815 1.00 88.94 86 SER A N 1
ATOM 696 C CA . SER A 1 86 ? 4.684 -2.083 -11.205 1.00 88.94 86 SER A CA 1
ATOM 697 C C . SER A 1 86 ? 5.009 -2.597 -12.611 1.00 88.94 86 SER A C 1
ATOM 699 O O . SER A 1 86 ? 5.952 -2.124 -13.226 1.00 88.94 86 SER A O 1
ATOM 701 N N . LEU A 1 87 ? 4.236 -3.530 -13.175 1.00 88.31 87 LEU A N 1
ATOM 702 C CA . LEU A 1 87 ? 4.473 -4.068 -14.524 1.00 88.31 87 LEU A CA 1
ATOM 703 C C . LEU A 1 87 ? 4.598 -3.008 -15.639 1.00 88.31 87 LEU A C 1
ATOM 705 O O . LEU A 1 87 ? 5.470 -3.181 -16.493 1.00 88.31 87 LEU A O 1
ATOM 709 N N . PRO A 1 88 ? 3.796 -1.922 -15.671 1.00 86.19 88 PRO A N 1
ATOM 710 C CA . PRO A 1 88 ? 3.938 -0.879 -16.681 1.00 86.19 88 PRO A CA 1
ATOM 711 C C . PRO A 1 88 ? 5.321 -0.221 -16.696 1.00 86.19 88 PRO A C 1
ATOM 713 O O . PRO A 1 88 ? 5.763 0.178 -17.771 1.00 86.19 88 PRO A O 1
ATOM 716 N N . SER A 1 89 ? 6.035 -0.174 -15.562 1.00 83.69 89 SER A N 1
ATOM 717 C CA . SER A 1 89 ? 7.379 0.413 -15.500 1.00 83.69 89 SER A CA 1
ATOM 718 C C . SER A 1 89 ? 8.452 -0.432 -16.191 1.00 83.69 89 SER A C 1
ATOM 720 O O . SER A 1 89 ? 9.571 0.042 -16.379 1.00 83.69 89 SER A O 1
ATOM 722 N N . LEU A 1 90 ? 8.115 -1.647 -16.645 1.00 84.69 90 LEU A N 1
ATOM 723 C CA . LEU A 1 90 ? 8.971 -2.486 -17.487 1.00 84.69 90 LEU A CA 1
ATOM 724 C C . LEU A 1 90 ? 8.794 -2.213 -18.993 1.00 84.69 90 LEU A C 1
ATOM 726 O O . LEU A 1 90 ? 9.593 -2.700 -19.792 1.00 84.69 90 LEU A O 1
ATOM 730 N N . PHE A 1 91 ? 7.768 -1.457 -19.398 1.00 84.69 91 PHE A N 1
ATOM 731 C CA . PHE A 1 91 ? 7.488 -1.178 -20.806 1.00 84.69 91 PHE A CA 1
ATOM 732 C C . PHE A 1 91 ? 7.984 0.213 -21.238 1.00 84.69 91 PHE A C 1
ATOM 734 O O . PHE A 1 91 ? 7.825 1.182 -20.494 1.00 84.69 91 PHE A O 1
ATOM 741 N N . PRO A 1 92 ? 8.453 0.356 -22.496 1.00 78.81 92 PRO A N 1
ATOM 742 C CA . PRO A 1 92 ? 8.978 1.613 -23.043 1.00 78.81 92 PRO A CA 1
ATOM 743 C C . PRO A 1 92 ? 7.978 2.767 -23.085 1.00 78.81 92 PRO A C 1
ATOM 745 O O . PRO A 1 92 ? 8.369 3.918 -23.238 1.00 78.81 92 PRO A O 1
ATOM 748 N N . CYS A 1 93 ? 6.685 2.484 -22.945 1.00 79.88 93 CYS A N 1
ATOM 749 C CA . CYS A 1 93 ? 5.653 3.509 -22.920 1.00 79.88 93 CYS A CA 1
ATOM 750 C C . CYS A 1 93 ? 5.470 4.175 -21.551 1.00 79.88 93 CYS A C 1
ATOM 752 O O . CYS A 1 93 ? 4.744 5.164 -21.502 1.00 79.88 93 CYS A O 1
ATOM 754 N N . CYS A 1 94 ? 6.018 3.619 -20.460 1.00 81.31 94 CYS A N 1
ATOM 755 C CA . CYS A 1 94 ? 5.743 4.028 -19.075 1.00 81.31 94 CYS A CA 1
ATOM 756 C C . CYS A 1 94 ? 6.942 3.795 -18.133 1.00 81.31 94 CYS A C 1
ATOM 758 O O . CYS A 1 94 ? 6.740 3.516 -16.949 1.00 81.31 94 CYS A O 1
ATOM 760 N N . HIS A 1 95 ? 8.182 3.881 -18.623 1.00 81.94 95 HIS A N 1
ATOM 761 C CA . HIS A 1 95 ? 9.342 3.642 -17.766 1.00 81.94 95 HIS A CA 1
ATOM 762 C C . HIS A 1 95 ? 9.474 4.721 -16.691 1.00 81.94 95 HIS A C 1
ATOM 764 O O . HIS A 1 95 ? 9.332 5.919 -16.943 1.00 81.94 95 HIS A O 1
ATOM 770 N N . ILE A 1 96 ? 9.814 4.273 -15.488 1.00 83.19 96 ILE A N 1
ATOM 771 C CA . ILE A 1 96 ? 10.410 5.127 -14.471 1.00 83.19 96 ILE A CA 1
ATOM 772 C C . ILE A 1 96 ? 11.906 4.883 -14.557 1.00 83.19 96 ILE A C 1
ATOM 774 O O . ILE A 1 96 ? 12.333 3.732 -14.547 1.00 83.19 96 ILE A O 1
ATOM 778 N N . LEU A 1 97 ? 12.703 5.940 -14.650 1.00 83.69 97 LEU A N 1
ATOM 779 C CA . LEU A 1 97 ? 14.157 5.842 -14.623 1.00 83.69 97 LEU A CA 1
ATOM 780 C C . LEU A 1 97 ? 14.716 6.678 -13.481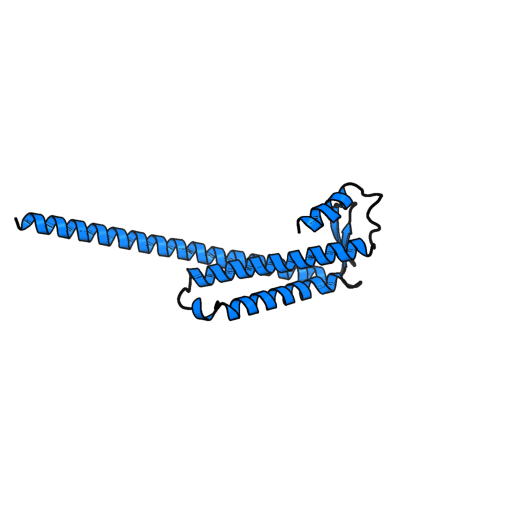 1.00 83.69 97 LEU A C 1
ATOM 782 O O . LEU A 1 97 ? 14.166 7.715 -13.114 1.00 83.69 97 LEU A O 1
ATOM 786 N N . TRP A 1 98 ? 15.826 6.222 -12.909 1.00 81.00 98 TRP A N 1
ATOM 787 C CA . TRP A 1 98 ? 16.595 7.019 -11.964 1.00 81.00 98 TRP A CA 1
ATOM 788 C C . TRP A 1 98 ? 17.561 7.933 -12.720 1.00 81.00 98 TRP A C 1
ATOM 790 O O . TRP A 1 98 ? 18.419 7.434 -13.455 1.00 81.00 98 TRP A O 1
ATOM 800 N N . ASP A 1 99 ? 17.442 9.248 -12.523 1.00 81.50 99 ASP A N 1
ATOM 801 C CA . ASP A 1 99 ? 18.410 10.228 -13.015 1.00 81.50 99 ASP A CA 1
ATOM 802 C C . ASP A 1 99 ? 19.412 10.567 -11.907 1.00 81.50 99 ASP A C 1
ATOM 804 O O . ASP A 1 99 ? 19.078 11.200 -10.901 1.00 81.50 99 ASP A O 1
ATOM 808 N N . SER A 1 100 ? 20.667 10.157 -12.094 1.00 77.00 100 SER A N 1
ATOM 809 C CA . SER A 1 100 ? 21.740 10.451 -11.144 1.00 77.00 100 SER A CA 1
ATOM 810 C C . SER A 1 100 ? 22.090 11.938 -11.085 1.00 77.00 100 SER A C 1
ATOM 812 O O . SER A 1 100 ? 22.487 12.401 -10.026 1.00 77.00 100 SER A O 1
ATOM 814 N N . ASN A 1 101 ? 21.922 12.703 -12.169 1.00 78.62 101 ASN A N 1
ATOM 815 C CA . ASN A 1 101 ? 22.308 14.120 -12.198 1.00 78.62 101 ASN A CA 1
ATOM 816 C C . ASN A 1 101 ? 21.397 14.981 -11.319 1.00 78.62 101 ASN A C 1
ATOM 818 O O . ASN A 1 101 ? 21.851 15.943 -10.700 1.00 78.62 101 ASN A O 1
ATOM 822 N N . PHE A 1 102 ? 20.113 14.625 -11.268 1.00 77.88 102 PHE A N 1
ATOM 823 C CA . PHE A 1 102 ? 19.102 15.329 -10.483 1.00 77.88 102 PHE A CA 1
ATOM 824 C C . PHE A 1 102 ? 18.741 14.611 -9.175 1.00 77.88 102 PHE A C 1
ATOM 826 O O . PHE A 1 102 ? 18.023 15.185 -8.362 1.00 77.88 102 PHE A O 1
ATOM 833 N N . TYR A 1 103 ? 19.259 13.398 -8.942 1.00 78.12 103 TYR A N 1
ATOM 834 C CA . TYR A 1 103 ? 18.957 12.556 -7.775 1.00 78.12 103 TYR A CA 1
ATOM 835 C C . TYR A 1 103 ? 17.455 12.272 -7.601 1.00 78.12 103 TYR A C 1
ATOM 837 O O . TYR A 1 103 ? 16.953 12.201 -6.476 1.00 78.12 103 TYR A O 1
ATOM 845 N N . ILE A 1 104 ? 16.729 12.129 -8.713 1.00 82.31 104 ILE A N 1
ATOM 846 C CA . ILE A 1 104 ? 15.276 11.912 -8.729 1.00 82.31 104 ILE A CA 1
ATOM 847 C C . ILE A 1 104 ? 14.894 10.761 -9.661 1.00 82.31 104 ILE A C 1
ATOM 849 O O . ILE A 1 104 ? 15.592 10.456 -10.629 1.00 82.31 104 ILE A O 1
ATOM 853 N N . THR A 1 105 ? 13.744 10.147 -9.387 1.00 83.69 105 THR A N 1
ATOM 854 C CA . THR A 1 105 ? 13.045 9.303 -10.356 1.00 83.69 105 THR A CA 1
ATOM 855 C C . THR A 1 105 ? 12.286 10.180 -11.347 1.00 83.69 105 THR A C 1
ATOM 857 O O . THR A 1 105 ? 11.581 11.113 -10.959 1.00 83.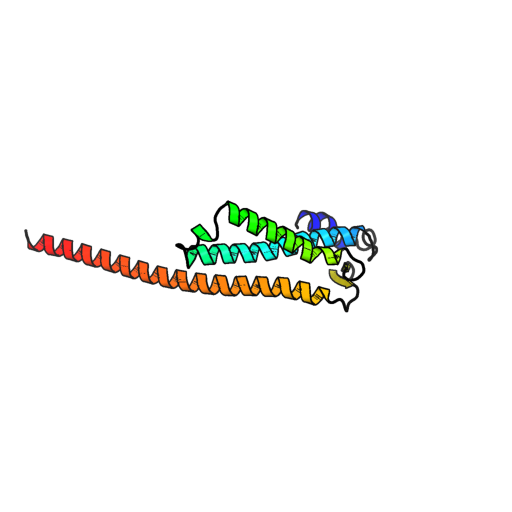69 105 THR A O 1
ATOM 860 N N . VAL A 1 106 ? 12.427 9.884 -12.634 1.00 85.00 106 VAL A N 1
ATOM 861 C CA . VAL A 1 106 ? 11.779 10.609 -13.730 1.00 85.00 106 VAL A CA 1
ATOM 862 C C . VAL A 1 106 ? 10.915 9.636 -14.523 1.00 85.00 106 VAL A C 1
ATOM 864 O O . VAL A 1 106 ? 11.285 8.479 -14.725 1.00 85.00 106 VAL A O 1
ATOM 867 N N . TYR A 1 107 ? 9.752 10.109 -14.960 1.00 85.88 107 TYR A N 1
ATOM 868 C CA . TYR A 1 107 ? 8.859 9.367 -15.842 1.00 85.88 107 TYR A CA 1
ATOM 869 C C . TYR A 1 107 ? 9.238 9.625 -17.296 1.00 85.88 107 TYR A C 1
ATOM 871 O O . TYR A 1 107 ? 9.308 10.783 -17.714 1.00 85.88 107 TYR A O 1
ATOM 879 N N . GLU A 1 108 ? 9.421 8.562 -18.073 1.00 80.50 108 GLU A N 1
ATOM 880 C CA . GLU A 1 108 ? 9.706 8.664 -19.497 1.00 80.50 108 GLU A CA 1
ATOM 881 C C . GLU A 1 108 ? 8.682 7.885 -20.335 1.00 80.50 108 GLU A C 1
ATOM 883 O O . GLU A 1 108 ? 8.529 6.671 -20.158 1.00 80.50 108 GLU A O 1
ATOM 888 N N . PRO A 1 109 ? 7.970 8.559 -21.262 1.00 80.50 109 PRO A N 1
ATOM 889 C CA . PRO A 1 109 ? 7.934 10.013 -21.495 1.00 80.50 109 PRO A CA 1
ATOM 890 C C . PRO A 1 109 ? 7.265 10.822 -20.352 1.00 80.50 109 PRO A C 1
ATOM 892 O O . PRO A 1 109 ? 6.459 10.309 -19.578 1.00 80.50 109 PRO A O 1
ATOM 895 N N . MET A 1 110 ? 7.553 12.125 -20.260 1.00 76.31 110 MET A N 1
ATOM 896 C CA . MET A 1 110 ? 7.003 13.023 -19.213 1.00 76.31 110 MET A CA 1
ATOM 897 C C . MET A 1 110 ? 5.456 13.097 -19.207 1.00 76.31 110 MET A C 1
ATOM 899 O O . MET A 1 110 ? 4.819 13.330 -18.171 1.00 76.31 110 MET A O 1
ATOM 903 N N . ASP A 1 111 ? 4.835 12.844 -20.361 1.00 78.69 111 ASP A N 1
ATOM 904 C CA . ASP A 1 111 ? 3.380 12.836 -20.560 1.00 78.69 111 ASP A CA 1
ATOM 905 C C . ASP A 1 111 ? 2.743 11.451 -20.382 1.00 78.69 111 ASP A C 1
ATOM 907 O O . ASP A 1 111 ? 1.654 11.173 -20.886 1.00 78.69 111 ASP A O 1
ATOM 911 N N . THR A 1 112 ? 3.395 10.559 -19.638 1.00 84.38 112 THR A N 1
ATOM 912 C CA . THR A 1 112 ? 2.800 9.266 -19.291 1.00 84.38 112 THR A CA 1
ATOM 913 C C . THR A 1 112 ? 1.551 9.432 -18.432 1.00 84.38 112 THR A C 1
ATOM 915 O O . THR A 1 112 ? 1.487 10.233 -17.498 1.00 84.38 112 THR A O 1
ATOM 918 N N . TRP A 1 113 ? 0.546 8.602 -18.707 1.00 83.31 113 TRP A N 1
ATOM 919 C CA . TRP A 1 113 ? -0.624 8.440 -17.841 1.00 83.31 113 TRP A CA 1
ATOM 920 C C . TRP A 1 113 ? -0.268 7.736 -16.519 1.00 83.31 113 TRP A C 1
ATOM 922 O O . TRP A 1 113 ? -0.978 7.880 -15.524 1.00 83.31 113 TRP A O 1
ATOM 932 N N . TYR A 1 114 ? 0.856 7.015 -16.493 1.00 85.12 114 TYR A N 1
ATOM 933 C CA . TYR A 1 114 ? 1.327 6.236 -15.352 1.00 85.12 114 TYR A CA 1
ATOM 934 C C . TYR A 1 114 ? 1.557 7.080 -14.088 1.00 85.12 114 TYR A C 1
ATOM 936 O O . TYR A 1 114 ? 1.236 6.627 -12.991 1.00 85.12 114 TYR A O 1
ATOM 944 N N . LYS A 1 115 ? 1.971 8.350 -14.224 1.00 86.00 115 LYS A N 1
ATOM 945 C CA . LYS A 1 115 ? 2.089 9.286 -13.088 1.00 86.00 115 LYS A CA 1
ATOM 946 C C . LYS A 1 115 ? 0.793 9.425 -12.280 1.00 86.00 115 LYS A C 1
ATOM 948 O O . LYS A 1 115 ? 0.825 9.554 -11.059 1.00 86.00 115 LYS A O 1
ATOM 953 N N . TYR A 1 116 ? -0.362 9.36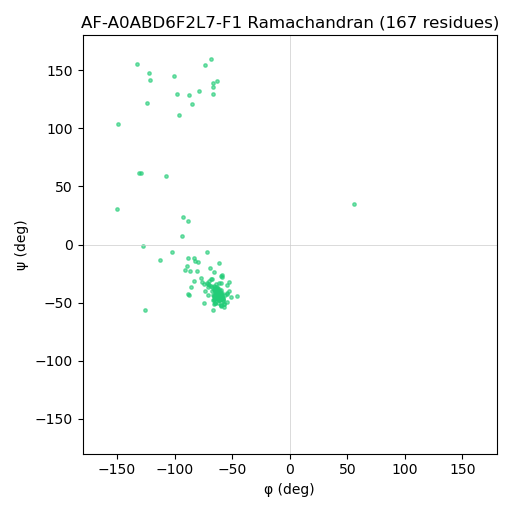6 -12.949 1.00 88.31 116 TYR A N 1
ATOM 954 C CA . TYR A 1 116 ? -1.661 9.445 -12.283 1.00 88.31 116 TYR A CA 1
ATOM 955 C C . TYR A 1 116 ? -2.004 8.148 -11.555 1.00 88.31 116 TYR A C 1
ATOM 957 O O . TYR A 1 116 ? -2.620 8.199 -10.494 1.00 88.31 116 TYR A O 1
ATOM 965 N N . VAL A 1 117 ? -1.586 6.998 -12.092 1.00 86.69 117 VAL A N 1
ATOM 966 C CA . VAL A 1 117 ? -1.759 5.695 -11.438 1.00 86.69 117 VAL A CA 1
ATOM 967 C C . VAL A 1 117 ? -0.917 5.628 -10.169 1.00 86.69 117 VAL A C 1
ATOM 969 O O . VAL A 1 117 ? -1.451 5.292 -9.112 1.00 86.69 117 VAL A O 1
ATOM 972 N N . ASP A 1 118 ? 0.357 6.020 -10.247 1.00 87.69 118 ASP A N 1
ATOM 973 C CA . ASP A 1 118 ? 1.245 6.089 -9.084 1.00 87.69 118 ASP A CA 1
ATOM 974 C C . ASP A 1 118 ? 0.668 7.004 -7.991 1.00 87.69 118 ASP A C 1
ATOM 976 O O . ASP A 1 118 ? 0.476 6.595 -6.840 1.00 87.69 118 ASP A O 1
ATOM 980 N N . MET A 1 119 ? 0.290 8.230 -8.367 1.00 90.06 119 MET A N 1
ATOM 981 C CA . MET A 1 119 ? -0.309 9.189 -7.443 1.00 90.06 119 MET A CA 1
ATOM 982 C C . MET A 1 119 ? -1.609 8.656 -6.828 1.00 90.06 119 MET A C 1
ATOM 984 O O . MET A 1 119 ? -1.847 8.850 -5.633 1.00 90.06 119 MET A O 1
ATOM 988 N N . PHE A 1 120 ? -2.441 7.965 -7.612 1.00 90.62 120 PHE A N 1
ATOM 989 C CA . PHE A 1 120 ? -3.698 7.388 -7.148 1.00 90.62 120 PHE A CA 1
ATOM 990 C C . PHE A 1 120 ? -3.474 6.284 -6.110 1.00 90.62 120 PHE A C 1
ATOM 992 O O . PHE A 1 120 ? -4.061 6.349 -5.029 1.00 90.62 120 PHE A O 1
ATOM 999 N N . VAL A 1 121 ? -2.603 5.308 -6.388 1.00 89.38 121 VAL A N 1
ATOM 1000 C CA . VAL A 1 121 ? -2.332 4.186 -5.468 1.00 89.38 121 VAL A CA 1
ATOM 1001 C C . VAL A 1 121 ? -1.790 4.695 -4.131 1.00 89.38 121 VAL A C 1
ATOM 1003 O O . VAL A 1 121 ? -2.262 4.276 -3.066 1.00 89.38 121 VAL A O 1
ATOM 1006 N N . ASN A 1 122 ? -0.854 5.647 -4.173 1.00 91.44 122 ASN A N 1
ATOM 1007 C CA . ASN A 1 122 ? -0.295 6.262 -2.971 1.00 91.44 122 ASN A CA 1
ATOM 1008 C C . ASN A 1 122 ? -1.350 7.075 -2.202 1.00 91.44 122 ASN A C 1
ATOM 1010 O O . ASN A 1 122 ? -1.516 6.896 -0.993 1.00 91.44 122 ASN A O 1
ATOM 1014 N N . SER A 1 123 ? -2.118 7.920 -2.894 1.00 93.19 123 SER A N 1
ATOM 1015 C CA . SER A 1 123 ? -3.127 8.782 -2.261 1.00 93.19 123 SER A CA 1
ATOM 1016 C C . SER A 1 123 ? -4.263 7.981 -1.630 1.00 93.19 123 SER A C 1
ATOM 1018 O O . SER A 1 123 ? -4.645 8.248 -0.491 1.00 93.19 123 SER A O 1
ATOM 1020 N N . VAL A 1 124 ? -4.776 6.961 -2.322 1.00 92.38 124 VAL A N 1
ATOM 1021 C CA . VAL A 1 124 ? -5.830 6.082 -1.792 1.00 92.38 124 VAL A CA 1
ATOM 1022 C C . VAL A 1 124 ? -5.346 5.364 -0.536 1.00 92.38 124 VAL A C 1
ATOM 1024 O O . VAL A 1 124 ? -6.058 5.336 0.468 1.00 92.38 124 VAL A O 1
ATOM 1027 N N . SER A 1 125 ? -4.120 4.840 -0.553 1.00 91.50 125 SER A N 1
ATOM 1028 C CA . SER A 1 125 ? -3.550 4.138 0.601 1.00 91.50 125 SER A CA 1
ATOM 1029 C C . SER A 1 125 ? -3.382 5.066 1.807 1.00 91.50 125 SER A C 1
ATOM 1031 O O . SER A 1 125 ? -3.740 4.697 2.927 1.00 91.50 125 SER A O 1
ATOM 1033 N N . LEU A 1 126 ? -2.922 6.302 1.585 1.00 93.56 126 LEU A N 1
ATOM 1034 C CA . LEU A 1 126 ? -2.841 7.332 2.625 1.00 93.56 126 LEU A CA 1
ATOM 1035 C C . LEU A 1 126 ? -4.219 7.686 3.197 1.00 93.56 126 LEU A C 1
ATOM 1037 O O . LEU A 1 126 ? -4.377 7.735 4.416 1.00 93.56 126 LEU A O 1
ATOM 1041 N N . ILE A 1 127 ? -5.227 7.886 2.346 1.00 95.12 127 ILE A N 1
ATOM 1042 C CA . ILE A 1 127 ? -6.594 8.209 2.778 1.00 95.12 127 ILE A CA 1
ATOM 1043 C C . ILE A 1 127 ? -7.175 7.077 3.633 1.00 95.12 127 ILE A C 1
ATOM 1045 O O . ILE A 1 127 ? -7.723 7.338 4.706 1.00 95.12 127 ILE A O 1
ATOM 1049 N N . VAL A 1 128 ? -7.010 5.820 3.209 1.00 94.25 128 VAL A N 1
ATOM 1050 C CA . VAL A 1 128 ? -7.449 4.645 3.980 1.00 94.25 128 VAL A CA 1
ATOM 1051 C C . VAL A 1 128 ? -6.775 4.610 5.351 1.00 94.25 128 VAL A C 1
ATOM 1053 O O . VAL A 1 128 ? -7.446 4.385 6.363 1.00 94.25 128 VAL A O 1
ATOM 1056 N N . MET A 1 129 ? -5.468 4.879 5.420 1.00 94.31 129 MET A N 1
ATOM 1057 C CA . MET A 1 129 ? -4.750 4.954 6.694 1.00 94.31 129 MET A CA 1
ATOM 1058 C C . MET A 1 129 ? -5.271 6.088 7.583 1.00 94.31 129 MET A C 1
ATOM 1060 O O . MET A 1 129 ? -5.561 5.850 8.753 1.00 94.31 129 MET A O 1
ATOM 1064 N N . ILE A 1 130 ? -5.451 7.297 7.051 1.00 96.06 130 ILE A N 1
ATOM 1065 C CA . ILE A 1 130 ? -5.950 8.438 7.831 1.00 96.06 130 ILE A CA 1
ATOM 1066 C C . ILE A 1 130 ? -7.334 8.122 8.406 1.00 96.06 130 ILE A C 1
ATOM 1068 O O . ILE A 1 130 ? -7.527 8.201 9.618 1.00 96.06 130 ILE A O 1
ATOM 1072 N N . ILE A 1 131 ? -8.277 7.690 7.564 1.00 96.12 131 ILE A N 1
ATOM 1073 C CA . ILE A 1 131 ? -9.650 7.388 7.989 1.00 96.12 131 ILE A CA 1
ATOM 1074 C C . ILE A 1 131 ? -9.658 6.279 9.046 1.00 96.12 131 ILE A C 1
ATOM 1076 O O . ILE A 1 131 ? -10.292 6.424 10.095 1.00 96.12 131 ILE A O 1
ATOM 1080 N N . SER A 1 132 ? -8.938 5.182 8.802 1.00 95.44 132 SER A N 1
ATOM 1081 C CA . SER A 1 132 ? -8.902 4.054 9.736 1.00 95.44 132 SER A CA 1
ATOM 1082 C C . SER A 1 132 ? -8.331 4.455 11.097 1.00 95.44 132 SER A C 1
ATOM 1084 O O . SER A 1 132 ? -8.961 4.190 12.123 1.00 95.44 132 SER A O 1
ATOM 1086 N N . TYR A 1 133 ? -7.198 5.157 11.134 1.00 95.31 133 TYR A N 1
ATOM 1087 C CA . TYR A 1 133 ? -6.599 5.595 12.394 1.00 95.31 133 TYR A CA 1
ATOM 1088 C C . TYR A 1 133 ? -7.441 6.643 13.123 1.00 95.31 133 TYR A C 1
ATOM 1090 O O . TYR A 1 133 ? -7.560 6.564 14.348 1.00 95.31 133 TYR A O 1
ATOM 1098 N N . THR A 1 134 ? -8.093 7.568 12.413 1.00 96.12 134 THR A N 1
ATOM 1099 C CA . THR A 1 134 ? -9.024 8.524 13.029 1.00 96.12 134 THR A CA 1
ATOM 1100 C C . THR A 1 134 ? -10.165 7.802 13.749 1.00 96.12 134 THR A C 1
ATOM 1102 O O . THR A 1 134 ? -10.451 8.106 14.912 1.00 96.12 134 THR A O 1
ATOM 1105 N N . ILE A 1 135 ? -10.778 6.799 13.110 1.00 95.69 135 ILE A N 1
ATOM 1106 C CA . ILE A 1 135 ? -11.867 6.016 13.714 1.00 95.69 135 ILE A CA 1
ATOM 1107 C C . ILE A 1 135 ? -11.355 5.190 14.902 1.00 95.69 135 ILE A C 1
ATOM 1109 O O . ILE A 1 135 ? -11.997 5.170 15.956 1.00 95.69 135 ILE A O 1
ATOM 1113 N N . ILE A 1 136 ? -10.193 4.541 14.769 1.00 94.88 136 ILE A N 1
ATOM 1114 C CA . ILE A 1 136 ? -9.580 3.764 15.857 1.00 94.88 136 ILE A CA 1
ATOM 1115 C C . ILE A 1 136 ? -9.360 4.652 17.083 1.00 94.88 136 ILE A C 1
ATOM 1117 O O . ILE A 1 136 ? -9.801 4.302 18.177 1.00 94.88 136 ILE A O 1
ATOM 1121 N N . ILE A 1 137 ? -8.724 5.816 16.919 1.00 94.56 137 ILE A N 1
ATOM 1122 C CA . ILE A 1 137 ? -8.434 6.735 18.029 1.00 94.56 137 ILE A CA 1
ATOM 1123 C C . ILE A 1 137 ? -9.730 7.188 18.704 1.00 94.56 137 ILE A C 1
ATOM 1125 O O . ILE A 1 137 ? -9.808 7.216 19.937 1.00 94.56 137 ILE A O 1
ATOM 1129 N N . TYR A 1 138 ? -10.759 7.504 17.915 1.00 94.88 138 TYR A N 1
ATOM 1130 C CA . TYR A 1 138 ? -12.066 7.875 18.445 1.00 94.88 138 TYR A CA 1
ATOM 1131 C C . TYR A 1 138 ? -12.669 6.748 19.296 1.00 94.88 138 TYR A C 1
ATOM 1133 O O . TYR A 1 138 ? -13.006 6.966 20.466 1.00 94.88 138 TYR A O 1
ATOM 1141 N N . LYS A 1 139 ? -12.733 5.520 18.762 1.00 92.50 139 LYS A N 1
ATOM 1142 C CA . LYS A 1 139 ? -13.324 4.386 19.484 1.00 92.50 139 LYS A CA 1
ATOM 1143 C C . LYS A 1 139 ? -12.525 3.937 20.696 1.00 92.50 139 LYS A C 1
ATOM 1145 O O . LYS A 1 139 ? -13.125 3.573 21.710 1.00 92.50 139 LYS A O 1
ATOM 1150 N N . VAL A 1 140 ? -11.198 3.998 20.639 1.00 92.06 140 VAL A N 1
ATOM 1151 C CA . VAL A 1 140 ? -10.336 3.693 21.789 1.00 92.06 140 VAL A CA 1
ATOM 1152 C C . VAL A 1 140 ? -10.596 4.684 22.926 1.00 92.06 140 VAL A C 1
ATOM 1154 O O . VAL A 1 140 ? -10.748 4.268 24.075 1.00 92.06 140 VAL A O 1
ATOM 1157 N N . ARG A 1 141 ? -10.737 5.982 22.624 1.00 91.81 141 ARG A N 1
ATOM 1158 C CA . ARG A 1 141 ? -11.074 7.004 23.633 1.00 91.81 141 ARG A CA 1
ATOM 1159 C C . ARG A 1 141 ? -12.458 6.786 24.238 1.00 91.81 141 ARG A C 1
ATOM 1161 O O . ARG A 1 141 ? -12.622 6.923 25.451 1.00 91.81 141 ARG A O 1
ATOM 1168 N N . GLU A 1 142 ? -13.448 6.449 23.419 1.00 92.12 142 GLU A N 1
ATOM 1169 C CA . GLU A 1 142 ? -14.806 6.158 23.889 1.00 92.12 142 GLU A CA 1
ATOM 1170 C C . GLU A 1 142 ? -14.827 4.935 24.819 1.00 92.12 142 GLU A C 1
ATOM 1172 O O . GLU A 1 142 ? -15.360 5.001 25.930 1.00 92.12 142 GLU A O 1
ATOM 1177 N N . SER A 1 143 ? -14.162 3.854 24.406 1.00 86.62 143 SER A N 1
ATOM 1178 C CA . SER A 1 143 ? -14.048 2.614 25.180 1.00 86.62 143 SER A CA 1
ATOM 1179 C C . SER A 1 143 ? -13.293 2.837 26.493 1.00 86.62 143 SER A C 1
ATOM 1181 O O . SER A 1 143 ? -13.717 2.352 27.541 1.00 86.62 143 SER A O 1
ATOM 1183 N N . GLY A 1 144 ? -12.223 3.641 26.477 1.00 87.12 144 GLY A N 1
ATOM 1184 C CA . GLY A 1 144 ? -11.480 4.024 27.680 1.00 87.12 144 GLY A CA 1
ATOM 1185 C C . GLY A 1 144 ? -12.339 4.792 28.690 1.00 87.12 144 GLY A C 1
ATOM 1186 O O . GLY A 1 144 ? -12.335 4.467 29.878 1.00 87.12 144 GLY A O 1
ATOM 1187 N N . LYS A 1 145 ? -13.151 5.754 28.225 1.00 89.88 145 LYS A N 1
ATOM 1188 C CA . LYS A 1 145 ? -14.105 6.484 29.083 1.00 89.88 145 LYS A CA 1
ATOM 1189 C C . LYS A 1 145 ? -15.175 5.559 29.671 1.00 89.88 145 LYS A C 1
ATOM 1191 O O . LYS A 1 145 ? -15.525 5.700 30.843 1.00 89.88 145 LYS A O 1
ATOM 1196 N N . ALA A 1 146 ? -15.693 4.617 28.882 1.00 88.19 146 ALA A N 1
ATOM 1197 C CA . ALA A 1 146 ? -16.672 3.638 29.353 1.00 88.19 146 ALA A CA 1
ATOM 1198 C C . ALA A 1 146 ? -16.086 2.723 30.442 1.00 88.19 146 ALA A C 1
ATOM 1200 O O . ALA A 1 146 ? -16.705 2.546 31.491 1.00 88.19 146 ALA A O 1
ATOM 1201 N N . MET A 1 147 ? -14.862 2.227 30.240 1.00 86.12 147 MET A N 1
ATOM 1202 C CA . MET A 1 147 ? -14.162 1.396 31.222 1.00 86.12 147 MET A CA 1
ATOM 1203 C C . MET A 1 147 ? -13.828 2.156 32.510 1.00 86.12 147 MET A C 1
ATOM 1205 O O . MET A 1 147 ? -13.971 1.600 33.599 1.00 86.12 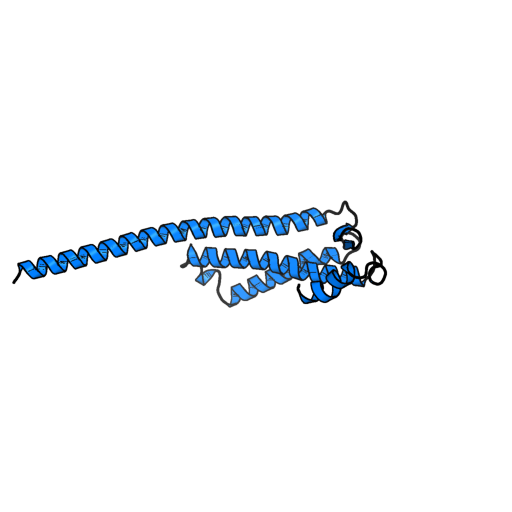147 MET A O 1
ATOM 1209 N N . ALA A 1 148 ? -13.440 3.433 32.419 1.00 88.81 148 ALA A N 1
ATOM 1210 C CA . ALA A 1 148 ? -13.198 4.272 33.594 1.00 88.81 148 ALA A CA 1
ATOM 1211 C C . ALA A 1 148 ? -14.473 4.456 34.438 1.00 88.81 148 ALA A C 1
ATOM 1213 O O . ALA A 1 148 ? -14.442 4.253 35.651 1.00 88.81 148 ALA A O 1
ATOM 1214 N N . ARG A 1 149 ? -15.616 4.752 33.798 1.00 87.75 149 ARG A N 1
ATOM 1215 C CA . ARG A 1 149 ? -16.918 4.836 34.486 1.00 87.75 149 ARG A CA 1
ATOM 1216 C C . ARG A 1 149 ? -17.318 3.511 35.132 1.00 87.75 149 ARG A C 1
ATOM 1218 O O . ARG A 1 149 ? -17.779 3.498 36.269 1.00 87.75 149 ARG A O 1
ATOM 1225 N N . TYR A 1 150 ? -17.113 2.396 34.432 1.00 88.25 150 TYR A N 1
ATOM 1226 C CA . TYR A 1 150 ? -17.407 1.069 34.969 1.00 88.25 150 TYR A CA 1
ATOM 1227 C C . TYR A 1 150 ? -16.560 0.748 36.210 1.00 88.25 150 TYR A C 1
A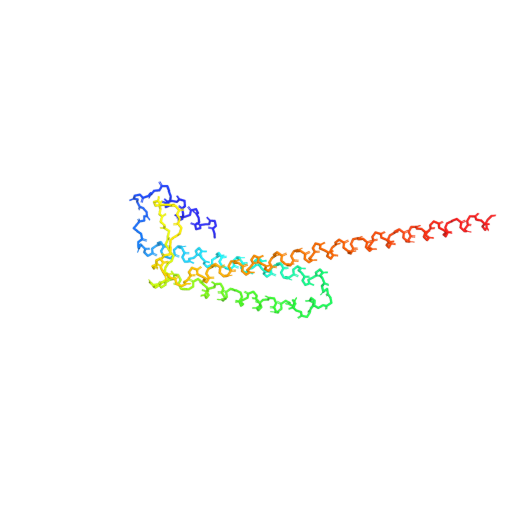TOM 1229 O O . TYR A 1 150 ? -17.099 0.291 37.218 1.00 88.25 150 TYR A O 1
ATOM 1237 N N . ARG A 1 151 ? -15.256 1.067 36.186 1.00 87.19 151 ARG A N 1
ATOM 1238 C CA . ARG A 1 151 ? -14.368 0.924 37.353 1.00 87.19 151 ARG A CA 1
ATOM 1239 C C . ARG A 1 151 ? -14.831 1.766 38.542 1.00 87.19 151 ARG A C 1
ATOM 1241 O O . ARG A 1 151 ? -14.885 1.241 39.649 1.00 87.19 151 ARG A O 1
ATOM 1248 N N . LEU A 1 152 ? -15.208 3.028 38.324 1.00 90.12 152 LEU A N 1
ATOM 1249 C CA . LEU A 1 152 ? -15.726 3.899 39.389 1.00 90.12 152 LEU A CA 1
ATOM 1250 C C . LEU A 1 152 ? -17.020 3.349 40.004 1.00 90.12 152 LEU A C 1
ATOM 1252 O O . LEU A 1 152 ? -17.144 3.314 41.226 1.00 90.12 152 LEU A O 1
ATOM 1256 N N . ASN A 1 153 ? -17.945 2.848 39.180 1.00 90.56 153 ASN A N 1
ATOM 1257 C CA . ASN A 1 153 ? -19.186 2.235 39.661 1.00 90.56 153 ASN A CA 1
ATOM 1258 C C . ASN A 1 153 ? -18.929 0.976 40.504 1.00 90.56 153 ASN A C 1
ATOM 1260 O O . ASN A 1 153 ? -19.613 0.763 41.503 1.00 90.56 153 ASN A O 1
ATOM 1264 N N . ILE A 1 154 ? -17.949 0.147 40.128 1.00 91.12 154 ILE A N 1
ATOM 1265 C CA . ILE A 1 154 ? -17.548 -1.018 40.931 1.00 91.12 154 ILE A CA 1
ATOM 1266 C C . ILE A 1 154 ? -16.969 -0.573 42.273 1.00 91.12 154 ILE A C 1
ATOM 1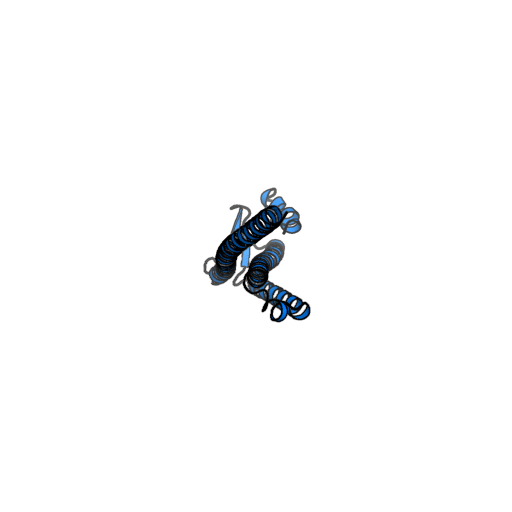268 O O . ILE A 1 154 ? -17.409 -1.067 43.308 1.00 91.12 154 ILE A O 1
ATOM 1272 N N . ILE A 1 155 ? -16.017 0.365 42.268 1.00 89.69 155 ILE A N 1
ATOM 1273 C CA . ILE A 1 155 ? -15.378 0.862 43.495 1.00 89.69 155 ILE A CA 1
ATOM 1274 C C . ILE A 1 155 ? -16.428 1.465 44.434 1.00 89.69 155 ILE A C 1
ATOM 1276 O O . ILE A 1 155 ? -16.462 1.123 45.613 1.00 89.69 155 ILE A O 1
ATOM 1280 N N . SER A 1 156 ? -17.332 2.293 43.904 1.00 89.69 156 SER A N 1
ATOM 1281 C CA . SER A 1 156 ? -18.433 2.880 44.669 1.00 89.69 156 SER A CA 1
ATOM 1282 C C . SER A 1 156 ? -19.321 1.807 45.304 1.00 89.69 156 SER A C 1
ATOM 1284 O O . SER A 1 156 ? -19.545 1.852 46.511 1.00 89.69 156 SER A O 1
ATOM 1286 N N . LYS A 1 157 ? -19.748 0.789 44.538 1.00 90.00 157 LYS A N 1
ATOM 1287 C CA . LYS A 1 157 ? -20.548 -0.322 45.078 1.00 90.00 157 LYS A CA 1
ATOM 1288 C C . LYS A 1 157 ? -19.816 -1.068 46.192 1.00 90.00 157 LYS A C 1
ATOM 1290 O O . LYS A 1 157 ? -20.423 -1.340 47.222 1.00 90.00 157 LYS A O 1
ATOM 1295 N N . VAL A 1 158 ? -18.531 -1.384 46.012 1.00 90.38 158 VAL A N 1
ATOM 1296 C CA . VAL A 1 158 ? -17.724 -2.088 47.026 1.00 90.38 158 VAL A CA 1
ATOM 1297 C C . VAL A 1 158 ? -17.632 -1.277 48.319 1.00 90.38 158 VAL A C 1
ATOM 1299 O O . VAL A 1 158 ? -17.846 -1.835 49.393 1.00 90.38 158 VAL A O 1
ATOM 1302 N N . ILE A 1 159 ? -17.388 0.034 48.229 1.00 88.50 159 ILE A N 1
ATOM 1303 C CA . ILE A 1 159 ? -17.353 0.925 49.399 1.00 88.50 159 ILE A CA 1
ATOM 1304 C C . ILE A 1 159 ? -18.708 0.922 50.119 1.00 88.50 159 ILE A C 1
ATOM 1306 O O . ILE A 1 159 ? -18.747 0.755 51.335 1.00 88.50 159 ILE A O 1
ATOM 1310 N N . THR A 1 160 ? -19.822 1.029 49.388 1.00 86.75 160 THR A N 1
ATOM 1311 C CA . THR A 1 160 ? -21.167 0.973 49.985 1.00 86.75 160 THR A CA 1
ATOM 1312 C C . THR A 1 160 ? -21.439 -0.363 50.683 1.00 86.75 160 THR A C 1
ATOM 1314 O O . THR A 1 160 ? -21.989 -0.374 51.782 1.00 86.75 160 THR A O 1
ATOM 1317 N N . TYR A 1 161 ? -21.033 -1.492 50.089 1.00 85.25 161 TYR A N 1
ATOM 1318 C CA . TYR A 1 161 ? -21.161 -2.808 50.727 1.00 85.25 161 TYR A CA 1
ATOM 1319 C C . TYR A 1 161 ? -20.331 -2.920 52.012 1.00 85.25 161 TYR A C 1
ATOM 1321 O O . TYR A 1 161 ? -20.811 -3.489 52.992 1.00 85.25 161 TYR A O 1
ATOM 1329 N N . LEU A 1 162 ? -19.111 -2.374 52.028 1.00 84.38 162 LEU A N 1
ATOM 1330 C CA . LEU A 1 162 ? -18.256 -2.367 53.218 1.00 84.38 162 LEU A CA 1
ATOM 1331 C C . LEU A 1 162 ? -18.843 -1.506 54.342 1.00 84.38 162 LEU A C 1
ATOM 1333 O O . LEU A 1 162 ? -18.889 -1.965 55.479 1.00 84.38 162 LEU A O 1
ATOM 1337 N N . PHE A 1 163 ? -19.352 -0.313 54.025 1.00 82.44 163 PHE A N 1
ATOM 1338 C CA . PHE A 1 163 ? -20.015 0.551 55.007 1.00 82.44 163 PHE A CA 1
ATOM 1339 C C . PHE A 1 163 ? -21.262 -0.106 55.601 1.00 82.44 163 PHE A C 1
ATOM 1341 O O . PHE A 1 163 ? -21.395 -0.179 56.819 1.00 82.44 163 PHE A O 1
ATOM 1348 N N . LYS A 1 164 ? -22.129 -0.679 54.757 1.00 79.00 164 LYS A N 1
ATOM 1349 C CA . LYS A 1 164 ? -23.351 -1.352 55.218 1.00 79.00 164 LYS A CA 1
ATOM 1350 C C . LYS A 1 164 ? -23.061 -2.552 56.124 1.00 79.00 164 LYS A C 1
ATOM 1352 O O . LYS A 1 164 ? -23.825 -2.828 57.038 1.00 79.00 164 LYS A O 1
ATOM 1357 N N . ARG A 1 165 ? -21.954 -3.264 55.884 1.00 75.94 165 ARG A N 1
ATOM 1358 C CA . ARG A 1 165 ? -21.511 -4.377 56.738 1.00 75.94 165 ARG A CA 1
ATOM 1359 C C . ARG A 1 165 ? -21.046 -3.903 58.119 1.00 75.94 165 ARG A C 1
ATOM 1361 O O . ARG A 1 165 ? -21.174 -4.654 59.080 1.00 75.94 165 ARG A O 1
ATOM 1368 N N . HIS A 1 166 ? -20.513 -2.688 58.209 1.00 69.81 166 HIS A N 1
ATOM 1369 C CA . HIS A 1 166 ? -19.990 -2.123 59.450 1.00 69.81 166 HIS A CA 1
ATOM 1370 C C . HIS A 1 166 ? -21.086 -1.558 60.371 1.00 69.81 166 HIS A C 1
ATOM 1372 O O . HIS A 1 166 ? -20.856 -1.475 61.569 1.00 69.81 166 HIS A O 1
ATOM 1378 N N . GLU A 1 167 ? -22.263 -1.206 59.838 1.00 69.44 167 GLU A N 1
ATOM 1379 C CA . GLU A 1 167 ? -23.444 -0.792 60.625 1.00 69.44 167 GLU A CA 1
ATOM 1380 C C . GLU A 1 167 ? -24.235 -1.972 61.219 1.00 69.44 167 GLU A C 1
ATOM 1382 O O . GLU A 1 167 ? -25.082 -1.780 62.084 1.00 69.44 167 GLU A O 1
ATOM 1387 N N . THR A 1 168 ? -23.994 -3.196 60.744 1.00 59.97 168 THR A N 1
ATOM 1388 C CA . THR A 1 168 ? -24.689 -4.416 61.201 1.00 59.97 168 THR A CA 1
ATOM 1389 C C . THR A 1 168 ? -23.963 -5.185 62.314 1.00 59.97 168 THR A C 1
ATOM 1391 O O . THR A 1 168 ? -24.387 -6.292 62.644 1.00 59.97 168 THR A O 1
ATOM 1394 N N . ILE A 1 169 ? -22.876 -4.635 62.863 1.00 53.03 169 ILE A N 1
ATOM 1395 C CA . ILE A 1 169 ? -22.107 -5.178 64.000 1.00 53.03 169 ILE A CA 1
ATOM 1396 C C . ILE A 1 169 ? -22.199 -4.173 65.143 1.00 53.03 169 ILE A C 1
ATOM 1398 O O . ILE A 1 169 ? -22.460 -4.618 66.280 1.00 53.03 169 ILE A O 1
#

InterPro domains:
  IPR017452 GPCR, rhodopsin-like, 7TM [PS50262] (1-169)
  IPR019430 7TM GPCR, serpentine receptor class x (Srx) [PF10328] (2-145)

Mean predicted aligned error: 8.54 Å

Solvent-accessible surface area (backbone atoms only — not comparable to full-atom values): 9118 Å² total; per-residue (Å²): 102,71,68,54,43,63,70,44,50,48,50,32,66,72,37,58,93,81,63,63,63,74,87,34,68,67,46,39,51,53,45,32,55,46,42,30,53,47,44,32,49,49,52,47,54,28,48,53,36,49,53,51,30,37,50,72,78,36,56,84,53,28,67,74,66,62,31,74,70,48,44,54,51,52,51,50,52,45,48,53,49,16,45,61,70,27,50,52,29,76,36,86,74,38,23,47,36,68,40,58,91,76,74,41,80,43,57,38,53,82,84,38,70,56,63,56,52,55,51,45,58,54,48,53,31,50,51,50,35,52,55,30,51,54,52,44,54,52,51,52,52,52,51,51,54,52,50,53,53,51,52,49,53,51,53,52,51,51,51,52,54,53,53,58,57,62,76,76,113

Radius of gyration: 26.24 Å; Cα contacts (8 Å, |Δi|>4): 137; chains: 1; bounding box: 56×34×87 Å

Foldseek 3Di:
DVCLCVVPLVCCLVPVPPHDDQPDPVQLVSVLVVQLVVLLVLLVLLVVLVLLLCCQVPVPCSCVCDDPVNVVVVSVVSSVVSNVLSVQCNDQLWNWGQDNVVRDTATVPNPHPSVVSVVVSNVVSVVSNVVSVVSNVVSVVVVVVVVVVVVVVVVVVVVVVVVVVVVVD

pLDDT: mean 84.81, std 9.26, range [53.03, 96.12]

Organism: NCBI:txid75299

Sequence (169 aa):
MTIISLGHLVPATAFHGAFLEFHSIRNIFMIFVYDLFWYTAVLQLGLMACNRLVSIVYPMQYKVLFTPRNTYFIIAMLYVFGLSASLPSLFPCCHILWDSNFYITVYEPMDTWYKYVDMFVNSVSLIVMIISYTIIIYKVRESGKAMARYRLNIISKVITYLFKRHETI

Secondary structure (DSSP, 8-state):
-HHHIIIIIHHHHH-HHHH--TT-HHHHHHHHHHHHHHHHHHHHHHHHHHHHHHHHH-HHHHHHHS-HHHHHHHHHHHHHHHHHHHGGGGSTTSEEEEETTTTEEEEESTT-THHHHHHHHHHHHHHHHHHHHHHHHHHHHHHHHHHHHHHHHHHHHHHHHHHHHHTT-